Protein AF-A0AB33R7L6-F1 (afdb_monomer)

pLDDT: mean 91.05, std 14.22, range [34.0, 98.19]

Radius of gyration: 13.25 Å; Cα contacts (8 Å, |Δi|>4): 203; chains: 1; bounding box: 36×20×34 Å

Sequence (101 aa):
MVACSNDSLEGEYYWINDARNQHMATIKGDKGYVESEGGYSIKIDSELKIIESKFGSEKYSYKDGKLTTNFTGVESDFYKKGSKACEEALKKYGYKEVGKE

Foldseek 3Di:
DDPPPPLDPAAFKFAFDLVDQATAKGDDPQKIKGPPVPIWIWGADPVQQWIQTPVGIWHWDGDQQWIWIDPDNDTGIIGGPPTPVVVVRCVVNVHDHGHDD

Solvent-accessible surface area (backbone atoms only — not comparable to full-atom values): 5805 Å² total; per-residue (Å²): 130,86,76,74,80,70,84,60,79,56,40,49,26,27,40,61,48,91,87,44,42,39,68,38,35,42,31,54,84,53,34,32,40,34,64,49,97,85,52,47,60,34,38,50,40,80,89,80,33,32,41,37,42,96,90,49,74,35,62,50,48,76,56,76,39,35,38,38,33,56,84,79,91,50,77,45,67,27,23,24,70,94,25,68,46,27,57,52,45,29,62,74,53,72,46,92,56,88,63,52,135

Secondary structure (DSSP, 8-state):
----------EEEEEEETTEEEEEEEEETTEEEE-STT-EEEEEETTTTEEEETTEEEE-EEETTEEEEESSSSEEEEEETTSHHHHHHHHHHT-SSTT--

Organism: NCBI:txid759913

Nearest PDB structures (foldseek):
  5cyb-assembly1_A-2  TM=6.969E-01  e=1.538E-02  Streptococcus pneumoniae
  3ge2-assembly1_A-2  TM=7.352E-01  e=7.778E-02  Streptococcus pneumoniae TIGR4
  8k2v-assembly1_A  TM=4.088E-01  e=4.988E+00  Homo sapiens
  8j4z-assembly1_E  TM=4.244E-01  e=6.192E+00  Homo sapiens
  7us9-assembly1_A  TM=2.265E-01  e=7.686E+00  unidentified human coronavirus

Mean predicted aligned error: 4.43 Å

Structure (mmCIF, N/CA/C/O backbone):
data_AF-A0AB33R7L6-F1
#
_entry.id   AF-A0AB33R7L6-F1
#
loop_
_atom_site.group_PDB
_atom_site.id
_atom_site.type_symbol
_atom_site.label_atom_id
_atom_site.label_alt_id
_atom_site.label_comp_id
_atom_site.label_asym_id
_atom_site.label_entity_id
_atom_site.label_seq_id
_atom_site.pdbx_PDB_ins_code
_atom_site.Cartn_x
_atom_site.Cartn_y
_atom_site.Cartn_z
_atom_site.occupancy
_atom_site.B_iso_or_equiv
_atom_site.auth_seq_id
_atom_site.auth_comp_id
_atom_site.auth_asym_id
_atom_site.auth_atom_id
_atom_site.pdbx_PDB_model_num
ATOM 1 N N . MET A 1 1 ? -21.678 -9.807 -15.000 1.00 34.00 1 MET A N 1
ATOM 2 C CA . MET A 1 1 ? -21.233 -10.371 -13.709 1.00 34.00 1 MET A CA 1
ATOM 3 C C . MET A 1 1 ? -20.795 -9.182 -12.874 1.00 34.00 1 MET A C 1
ATOM 5 O O . MET A 1 1 ? -19.988 -8.409 -13.374 1.00 34.00 1 MET A O 1
ATOM 9 N N . VAL A 1 2 ? -21.436 -8.929 -11.731 1.00 34.12 2 VAL A N 1
ATOM 10 C CA . VAL A 1 2 ? -21.144 -7.756 -10.892 1.00 34.12 2 VAL A CA 1
ATOM 11 C C . VAL A 1 2 ? -19.688 -7.869 -10.454 1.00 34.12 2 VAL A C 1
ATOM 13 O O . VAL A 1 2 ? -19.351 -8.761 -9.681 1.00 34.12 2 VAL A O 1
ATOM 16 N N . ALA A 1 3 ? -18.816 -7.022 -11.000 1.00 34.75 3 ALA A N 1
ATOM 17 C CA . ALA A 1 3 ? -17.503 -6.819 -10.419 1.00 34.75 3 ALA A CA 1
ATOM 18 C C . ALA A 1 3 ? -17.769 -6.154 -9.070 1.00 34.75 3 ALA A C 1
ATOM 20 O O . ALA A 1 3 ? -18.019 -4.954 -9.003 1.00 34.75 3 ALA A O 1
ATOM 21 N N . CYS A 1 4 ? -17.835 -6.950 -8.004 1.00 36.59 4 CYS A N 1
ATOM 22 C CA . CYS A 1 4 ? -17.677 -6.419 -6.665 1.00 36.59 4 CYS A CA 1
ATOM 23 C C . CYS A 1 4 ? -16.307 -5.747 -6.661 1.00 36.59 4 CYS A C 1
ATOM 25 O O . CYS A 1 4 ? -15.284 -6.431 -6.595 1.00 36.59 4 CYS A O 1
ATOM 27 N N . SER A 1 5 ? -16.293 -4.420 -6.788 1.00 46.09 5 SER A N 1
ATOM 28 C CA . SER A 1 5 ? -15.188 -3.579 -6.353 1.00 46.09 5 SER A CA 1
ATOM 29 C C . SER A 1 5 ? -15.040 -3.834 -4.859 1.00 46.09 5 SER A C 1
ATOM 31 O O . SER A 1 5 ? -15.623 -3.154 -4.023 1.00 46.09 5 SER A O 1
ATOM 33 N N . ASN A 1 6 ? -14.359 -4.925 -4.514 1.00 52.59 6 ASN A N 1
ATOM 34 C CA . ASN A 1 6 ? -13.888 -5.155 -3.169 1.00 52.59 6 ASN A CA 1
ATOM 35 C C . ASN A 1 6 ? -12.769 -4.133 -2.968 1.00 52.59 6 ASN A C 1
ATOM 37 O O . ASN A 1 6 ? -11.593 -4.468 -3.116 1.00 52.59 6 ASN A O 1
ATOM 41 N N . ASP A 1 7 ? -13.147 -2.895 -2.632 1.00 69.19 7 ASP A N 1
ATOM 42 C CA . ASP A 1 7 ? -12.286 -1.823 -2.107 1.00 69.19 7 ASP A CA 1
ATOM 43 C C . ASP A 1 7 ? -11.710 -2.201 -0.724 1.00 69.19 7 ASP A C 1
ATOM 45 O O . ASP A 1 7 ? -11.537 -1.382 0.174 1.00 69.19 7 ASP A O 1
ATOM 49 N N . SER A 1 8 ? -11.428 -3.487 -0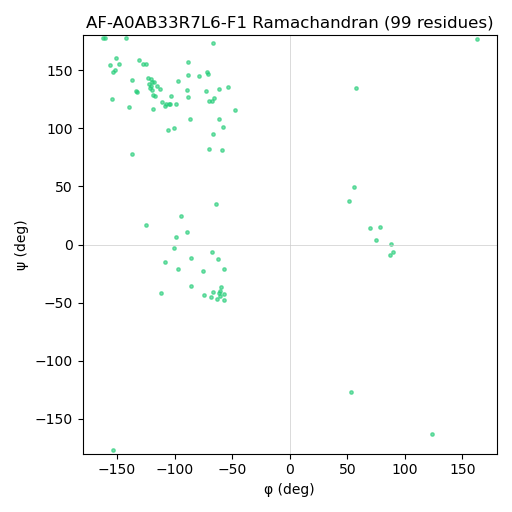.529 1.00 87.12 8 SER A N 1
ATOM 50 C CA . SER A 1 8 ? -10.710 -3.998 0.615 1.00 87.12 8 SER A CA 1
ATOM 51 C C . SER A 1 8 ? -9.240 -3.616 0.474 1.00 87.12 8 SER A C 1
ATOM 53 O O . SER A 1 8 ? -8.605 -3.855 -0.561 1.00 87.12 8 SER A O 1
ATOM 55 N N . LEU A 1 9 ? -8.688 -3.074 1.556 1.00 93.12 9 LEU A N 1
ATOM 56 C CA . LEU A 1 9 ? -7.255 -2.833 1.725 1.00 93.12 9 LEU A CA 1
ATOM 57 C C . LEU A 1 9 ? -6.444 -4.127 1.838 1.00 93.12 9 LEU A C 1
ATOM 59 O O . LEU A 1 9 ? -5.223 -4.079 1.868 1.00 93.12 9 LEU A O 1
ATOM 63 N N . GLU A 1 10 ? -7.081 -5.293 1.906 1.00 95.75 10 GLU A N 1
ATOM 64 C CA . GLU A 1 10 ? -6.363 -6.555 2.038 1.00 95.75 10 GLU A CA 1
ATOM 65 C C . GLU A 1 10 ? -5.619 -6.916 0.758 1.00 95.75 10 GLU A C 1
ATOM 67 O O . GLU A 1 10 ? -6.229 -7.043 -0.306 1.00 95.75 10 GLU A O 1
ATOM 72 N N . GLY A 1 11 ? -4.310 -7.129 0.851 1.00 96.88 11 GLY A N 1
ATOM 73 C CA . GLY A 1 11 ? -3.479 -7.506 -0.286 1.00 96.88 11 GLY A CA 1
ATOM 74 C C . GLY A 1 11 ? -1.987 -7.293 -0.056 1.00 96.88 11 GLY A C 1
ATOM 75 O O . GLY A 1 11 ? -1.562 -6.783 0.979 1.00 96.88 11 GLY A O 1
ATOM 76 N N . GLU A 1 12 ? -1.205 -7.694 -1.057 1.00 97.81 12 GLU A N 1
ATOM 77 C CA . GLU A 1 12 ? 0.226 -7.394 -1.181 1.00 97.81 12 GLU A CA 1
ATOM 78 C C . GLU A 1 12 ? 0.395 -6.070 -1.943 1.00 97.81 12 GLU A C 1
ATOM 80 O O . GLU A 1 12 ? -0.216 -5.879 -3.000 1.00 97.81 12 GLU A O 1
ATOM 85 N N . TYR A 1 13 ? 1.231 -5.170 -1.434 1.00 97.69 13 TYR A N 1
ATOM 86 C CA . TYR A 1 13 ? 1.444 -3.824 -1.958 1.00 97.69 13 TYR A CA 1
ATOM 87 C C . TYR A 1 13 ? 2.894 -3.628 -2.370 1.00 97.69 13 TYR A C 1
ATOM 89 O O . TYR A 1 13 ? 3.810 -3.936 -1.610 1.00 97.69 13 TYR A O 1
ATOM 97 N N . TYR A 1 14 ? 3.091 -3.076 -3.564 1.00 97.31 14 TYR A N 1
ATOM 98 C CA . TYR A 1 14 ? 4.405 -2.873 -4.158 1.00 97.31 14 TYR A CA 1
ATOM 99 C C . TYR A 1 14 ? 4.703 -1.389 -4.324 1.00 97.31 14 TYR A C 1
ATOM 101 O O . TYR A 1 14 ? 3.855 -0.622 -4.785 1.00 97.31 14 TYR A O 1
ATOM 109 N N . TRP A 1 15 ? 5.925 -0.988 -3.987 1.00 96.56 15 TRP A N 1
ATOM 110 C CA . TRP A 1 15 ? 6.455 0.319 -4.340 1.00 96.56 15 TRP A CA 1
ATOM 111 C C . TRP A 1 15 ? 7.082 0.222 -5.728 1.00 96.56 15 TRP A C 1
ATOM 113 O O . TRP A 1 15 ? 8.116 -0.426 -5.902 1.00 96.56 15 TRP A O 1
ATOM 123 N N . ILE A 1 16 ? 6.413 0.817 -6.715 1.00 97.00 16 ILE A N 1
ATOM 124 C CA . ILE A 1 16 ? 6.812 0.753 -8.122 1.00 97.00 16 ILE A CA 1
ATOM 125 C C . ILE A 1 16 ? 7.098 2.174 -8.603 1.00 97.00 16 ILE A C 1
ATOM 127 O O . ILE A 1 16 ? 6.206 3.025 -8.600 1.00 97.00 16 ILE A O 1
ATOM 131 N N . ASN A 1 17 ? 8.345 2.430 -8.986 1.00 95.06 17 ASN A N 1
ATOM 132 C CA . ASN A 1 17 ? 8.807 3.678 -9.588 1.00 95.06 17 ASN A CA 1
ATOM 133 C C . ASN A 1 17 ? 10.042 3.424 -10.471 1.00 95.06 17 ASN A C 1
ATOM 135 O O . ASN A 1 17 ? 10.486 2.285 -10.614 1.00 95.06 17 ASN A O 1
ATOM 139 N N . ASP A 1 18 ? 10.624 4.482 -11.036 1.00 94.50 18 ASP A N 1
ATOM 140 C CA . ASP A 1 18 ? 11.775 4.387 -11.947 1.00 94.50 18 ASP A CA 1
ATOM 141 C C . ASP A 1 18 ? 13.001 3.677 -11.343 1.00 94.50 18 ASP A C 1
ATOM 143 O O . ASP A 1 18 ? 13.852 3.193 -12.080 1.00 94.50 18 ASP A O 1
ATOM 147 N N . ALA A 1 19 ? 13.104 3.609 -10.013 1.00 92.38 19 ALA A N 1
ATOM 148 C CA . ALA A 1 19 ? 14.246 3.038 -9.306 1.00 92.38 19 ALA A CA 1
ATOM 149 C C . ALA A 1 19 ? 13.963 1.686 -8.635 1.00 92.38 19 ALA A C 1
ATOM 151 O O . ALA A 1 19 ? 14.905 1.043 -8.178 1.00 92.38 19 ALA A O 1
ATOM 152 N N . ARG A 1 20 ? 12.696 1.277 -8.476 1.00 92.12 20 ARG A N 1
ATOM 153 C CA . ARG A 1 20 ? 12.358 0.032 -7.769 1.00 92.12 20 ARG A CA 1
ATOM 154 C C . ARG A 1 20 ? 11.011 -0.554 -8.170 1.00 92.12 20 ARG A C 1
ATOM 156 O O . ARG A 1 20 ? 10.076 0.163 -8.517 1.00 92.12 20 ARG A O 1
ATOM 163 N N . ASN A 1 21 ? 10.919 -1.865 -7.996 1.00 95.69 21 ASN A N 1
ATOM 164 C CA . ASN A 1 21 ? 9.710 -2.671 -8.081 1.00 95.69 21 ASN A CA 1
ATOM 165 C C . ASN A 1 21 ? 9.722 -3.660 -6.909 1.00 95.69 21 ASN A C 1
ATOM 167 O O . ASN A 1 21 ? 10.103 -4.820 -7.052 1.00 95.69 21 ASN A O 1
ATOM 171 N N . GLN A 1 22 ? 9.389 -3.167 -5.717 1.00 94.88 22 GLN A N 1
ATOM 172 C CA . GLN A 1 22 ? 9.658 -3.868 -4.459 1.00 94.88 22 GLN A CA 1
ATOM 173 C C . GLN A 1 22 ? 8.364 -4.138 -3.693 1.00 94.88 22 GLN A C 1
ATOM 175 O O . GLN A 1 22 ? 7.52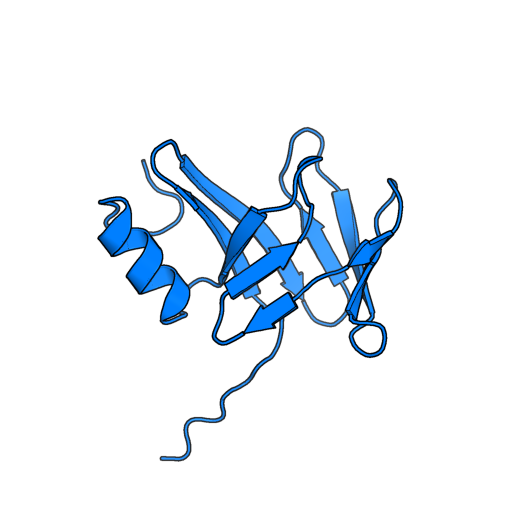4 -3.247 -3.572 1.00 94.88 22 GLN A O 1
ATOM 180 N N . HIS A 1 23 ? 8.213 -5.342 -3.137 1.00 95.94 23 HIS A N 1
ATOM 181 C CA . HIS A 1 23 ? 7.145 -5.616 -2.177 1.00 95.94 23 HIS A CA 1
ATOM 182 C C . HIS A 1 23 ? 7.382 -4.789 -0.905 1.00 95.94 23 HIS A C 1
ATOM 184 O O . HIS A 1 23 ? 8.479 -4.786 -0.351 1.00 95.94 23 HIS A O 1
ATOM 190 N N . MET A 1 24 ? 6.373 -4.023 -0.496 1.00 96.19 24 MET A N 1
ATOM 191 C CA . MET A 1 24 ? 6.472 -3.083 0.618 1.00 96.19 24 MET A CA 1
ATOM 192 C C . MET A 1 24 ? 5.636 -3.517 1.811 1.00 96.19 24 MET A C 1
ATOM 194 O O . MET A 1 24 ? 6.081 -3.368 2.944 1.00 96.19 24 MET A O 1
ATOM 198 N N . ALA A 1 25 ? 4.417 -4.004 1.588 1.00 97.25 25 ALA A N 1
ATOM 199 C CA . ALA A 1 25 ? 3.534 -4.346 2.691 1.00 97.25 25 ALA A CA 1
ATOM 200 C C . ALA A 1 25 ? 2.524 -5.425 2.319 1.00 97.25 25 ALA A C 1
ATOM 202 O O . ALA A 1 25 ? 2.024 -5.469 1.198 1.00 97.25 25 ALA A O 1
ATOM 203 N N . THR A 1 26 ? 2.144 -6.236 3.301 1.00 97.94 26 THR A N 1
ATOM 204 C CA . THR A 1 26 ? 0.977 -7.119 3.212 1.00 97.94 26 THR A CA 1
ATOM 205 C C . THR A 1 26 ? -0.044 -6.721 4.270 1.00 97.94 26 THR A C 1
ATOM 207 O O . THR A 1 26 ? 0.293 -6.649 5.451 1.00 97.94 26 THR A O 1
ATOM 210 N N . ILE A 1 27 ? -1.294 -6.505 3.857 1.00 98.00 27 ILE A N 1
ATOM 211 C CA . ILE A 1 27 ? -2.429 -6.177 4.733 1.00 98.00 27 ILE A CA 1
ATOM 212 C C . ILE A 1 27 ? -3.431 -7.340 4.719 1.00 98.00 27 ILE A C 1
ATOM 214 O O . ILE A 1 27 ? -3.761 -7.866 3.654 1.00 98.00 27 ILE A O 1
ATOM 218 N N . LYS A 1 28 ? -3.903 -7.744 5.904 1.00 96.75 28 LYS A N 1
ATOM 219 C CA . LYS A 1 28 ? -4.920 -8.782 6.144 1.00 96.75 28 LYS A CA 1
ATOM 220 C C . LYS A 1 28 ? -5.846 -8.315 7.273 1.00 96.75 28 LYS A C 1
ATOM 222 O O . LYS A 1 28 ? -5.393 -8.123 8.402 1.00 96.75 28 LYS A O 1
ATOM 227 N N . GLY A 1 29 ? -7.131 -8.146 6.980 1.00 94.62 29 GLY A N 1
ATOM 228 C CA . GLY A 1 29 ? -8.094 -7.492 7.861 1.00 94.62 29 GLY A CA 1
ATOM 229 C C . GLY A 1 29 ? -7.635 -6.098 8.304 1.00 94.62 29 GLY A C 1
ATOM 230 O O . GLY A 1 29 ? -7.270 -5.256 7.486 1.00 94.62 29 GLY A O 1
ATOM 231 N N . ASP A 1 30 ? -7.628 -5.879 9.616 1.00 96.38 30 ASP A N 1
ATOM 232 C CA . ASP A 1 30 ? -7.218 -4.636 10.276 1.00 96.38 30 ASP A CA 1
ATOM 233 C C . ASP A 1 30 ? -5.715 -4.583 10.604 1.00 96.38 30 ASP A C 1
ATOM 235 O O . ASP A 1 30 ? -5.271 -3.713 11.351 1.00 96.38 30 ASP A O 1
ATOM 239 N N . LYS A 1 31 ? -4.910 -5.518 10.087 1.00 97.88 31 LYS A N 1
ATOM 240 C CA . LYS A 1 31 ? -3.481 -5.645 10.408 1.00 97.88 31 LYS A CA 1
ATOM 241 C C . LYS A 1 31 ? -2.635 -5.769 9.156 1.00 97.88 31 LYS A C 1
ATOM 243 O O . LYS A 1 31 ? -3.094 -6.201 8.102 1.00 97.88 31 LYS A O 1
ATOM 248 N N . GLY A 1 32 ? -1.354 -5.461 9.289 1.00 97.44 32 GLY A N 1
ATOM 249 C CA . GLY A 1 32 ? -0.392 -5.693 8.225 1.00 97.44 32 GLY A CA 1
ATOM 250 C C . GLY A 1 32 ? 1.045 -5.722 8.712 1.00 97.44 32 GLY A C 1
ATOM 251 O O . GLY A 1 32 ? 1.333 -5.511 9.892 1.00 97.44 32 GLY A O 1
ATOM 252 N N . TYR A 1 33 ? 1.945 -5.984 7.777 1.00 98.00 33 TYR A N 1
ATOM 253 C CA . TYR A 1 33 ? 3.383 -5.940 7.990 1.00 98.00 33 TYR A CA 1
ATOM 254 C C . TYR A 1 33 ? 4.042 -5.180 6.844 1.00 98.00 33 TYR A C 1
ATOM 256 O O . TYR A 1 33 ? 3.726 -5.441 5.683 1.00 98.00 33 TYR A O 1
ATOM 264 N N . VAL A 1 34 ? 4.925 -4.245 7.186 1.00 97.06 34 VAL A N 1
ATOM 265 C CA . VAL A 1 34 ? 5.723 -3.439 6.260 1.00 97.06 34 VAL A CA 1
ATOM 266 C C . VAL A 1 34 ? 7.149 -3.991 6.246 1.00 97.06 34 VAL A C 1
ATOM 268 O O . VAL A 1 34 ? 7.764 -4.133 7.303 1.00 97.06 34 VAL A O 1
ATOM 271 N N . GLU A 1 35 ? 7.674 -4.282 5.057 1.00 92.62 35 GLU A N 1
ATOM 272 C CA . GLU A 1 35 ? 8.993 -4.887 4.804 1.00 92.62 35 GLU A CA 1
ATOM 273 C C . GLU A 1 35 ? 10.102 -3.850 4.535 1.00 92.62 35 GLU A C 1
ATOM 275 O O . GLU A 1 35 ? 11.114 -4.145 3.899 1.00 92.62 35 GLU A O 1
ATOM 280 N N . SER A 1 36 ? 9.937 -2.616 5.019 1.00 83.12 36 SER A N 1
ATOM 281 C CA . SER A 1 36 ? 11.006 -1.609 4.999 1.00 83.12 36 SER A CA 1
ATOM 282 C C . SER A 1 36 ? 12.166 -2.005 5.926 1.00 83.12 36 SER A C 1
ATOM 284 O O . SER A 1 36 ? 12.051 -2.951 6.706 1.00 83.12 36 SER A O 1
ATOM 286 N N . GLU A 1 37 ? 13.270 -1.247 5.911 1.00 77.25 37 GLU A N 1
ATOM 287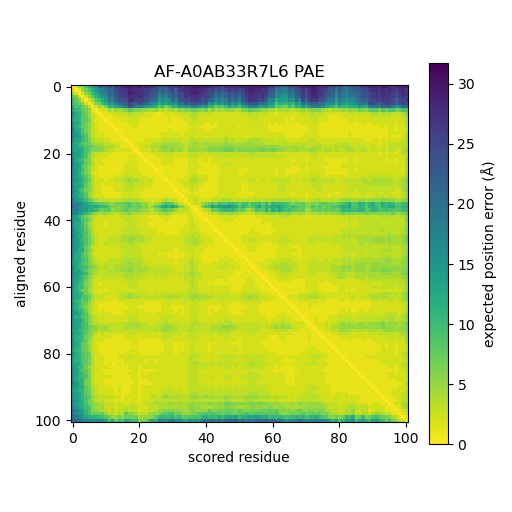 C CA . GLU A 1 37 ? 14.427 -1.496 6.785 1.00 77.25 37 GLU A CA 1
ATOM 288 C C . GLU A 1 37 ? 1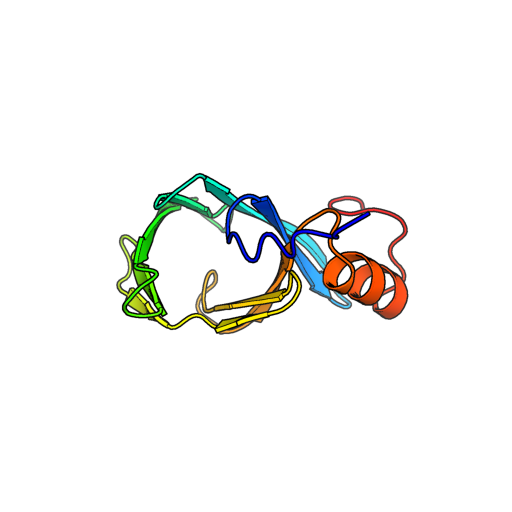4.008 -1.723 8.249 1.00 77.25 37 GLU A C 1
ATOM 290 O O . GLU A 1 37 ? 13.426 -0.859 8.906 1.00 77.25 37 GLU A O 1
ATOM 295 N N . GLY A 1 38 ? 14.274 -2.933 8.745 1.00 82.94 38 GLY A N 1
ATOM 296 C CA . GLY A 1 38 ? 13.975 -3.347 10.114 1.00 82.94 38 GLY A CA 1
ATOM 297 C C . GLY A 1 38 ? 12.573 -3.905 10.362 1.00 82.94 38 GLY A C 1
ATOM 298 O O . GLY A 1 38 ? 12.377 -4.434 11.451 1.00 82.94 38 GLY A O 1
ATOM 299 N N . GLY A 1 39 ? 11.653 -3.827 9.392 1.00 93.62 39 GLY A N 1
ATOM 300 C CA . GLY A 1 39 ? 10.336 -4.469 9.381 1.00 93.62 39 GLY A CA 1
ATOM 301 C C . GLY A 1 39 ? 9.406 -4.117 10.554 1.00 93.62 39 GLY A C 1
ATOM 302 O O . GLY A 1 39 ? 9.787 -4.105 11.729 1.00 93.62 39 GLY A O 1
ATOM 303 N N . TYR A 1 40 ? 8.134 -3.826 10.293 1.00 95.81 40 TYR A N 1
ATOM 304 C CA . TYR A 1 40 ? 7.217 -3.502 11.391 1.00 95.81 40 TYR A CA 1
ATOM 305 C C . TYR A 1 40 ? 5.762 -3.850 11.113 1.00 95.81 40 TYR A C 1
ATOM 307 O O . TYR A 1 40 ? 5.288 -3.844 9.982 1.00 95.81 40 TYR A O 1
ATOM 315 N N . SER A 1 41 ? 5.050 -4.169 12.193 1.00 97.44 41 SER A N 1
ATOM 316 C CA . SER A 1 41 ? 3.609 -4.404 12.150 1.00 97.44 41 SER A CA 1
ATOM 317 C C . SER A 1 41 ? 2.851 -3.084 12.116 1.00 97.44 41 SER A C 1
ATOM 319 O O . SER A 1 41 ? 3.252 -2.115 12.768 1.00 97.44 41 SER A O 1
ATOM 321 N N . ILE A 1 42 ? 1.736 -3.091 11.398 1.00 97.75 42 ILE A N 1
ATOM 322 C CA . ILE A 1 42 ? 0.792 -1.983 11.317 1.00 97.75 42 ILE A CA 1
ATOM 323 C C . ILE A 1 42 ? -0.617 -2.438 11.694 1.00 97.75 42 ILE A C 1
ATOM 325 O O . ILE A 1 42 ? -0.965 -3.614 11.535 1.00 97.75 42 ILE A O 1
ATOM 329 N N . LYS A 1 43 ? -1.429 -1.491 12.156 1.00 98.19 43 LYS A N 1
ATOM 330 C CA . LYS A 1 43 ? -2.872 -1.645 12.346 1.00 98.19 43 LYS A CA 1
ATOM 331 C C . LYS A 1 43 ? -3.605 -0.616 11.485 1.00 98.19 43 LYS A C 1
ATOM 333 O O . LYS A 1 43 ? -3.146 0.514 11.360 1.00 98.19 43 LYS A O 1
ATOM 338 N N . ILE A 1 44 ? -4.710 -1.016 10.871 1.00 97.38 44 ILE A N 1
ATOM 339 C CA . ILE A 1 44 ? -5.532 -0.169 10.009 1.00 97.38 44 ILE A CA 1
ATOM 340 C C . ILE A 1 44 ? -6.784 0.239 10.781 1.00 97.38 44 ILE A C 1
ATOM 342 O O . ILE A 1 44 ? -7.584 -0.613 11.163 1.00 97.38 44 ILE A O 1
ATOM 346 N N . ASP A 1 45 ? -6.983 1.542 10.947 1.00 96.50 45 ASP A N 1
ATOM 347 C CA . ASP A 1 45 ? -8.266 2.117 11.336 1.00 96.50 45 ASP A CA 1
ATOM 348 C C . ASP A 1 45 ? -8.953 2.667 10.082 1.00 96.50 45 ASP A C 1
ATOM 350 O O . ASP A 1 45 ? -8.608 3.733 9.561 1.00 96.50 45 ASP A O 1
ATOM 354 N N . SER A 1 46 ? -9.907 1.895 9.558 1.00 92.44 46 SER A N 1
ATOM 355 C CA . SER A 1 46 ? -10.595 2.249 8.314 1.00 92.44 46 SER A CA 1
ATOM 356 C C . SER A 1 46 ? -11.635 3.359 8.465 1.00 92.44 46 SER A C 1
ATOM 358 O O . SER A 1 46 ? -11.932 4.045 7.484 1.00 92.44 46 SER A O 1
ATOM 360 N N . GLU A 1 47 ? -12.151 3.570 9.679 1.00 93.25 47 GLU A N 1
ATOM 361 C CA . GLU A 1 47 ? -13.117 4.633 9.970 1.00 93.25 47 GLU A CA 1
ATOM 362 C C . GLU A 1 47 ? -12.411 5.992 9.996 1.00 93.25 47 GLU A C 1
ATOM 364 O O . GLU A 1 47 ? -12.878 6.957 9.385 1.00 93.25 47 GLU A O 1
ATOM 369 N N . LEU A 1 48 ? -11.236 6.050 10.630 1.00 96.31 48 LEU A N 1
ATOM 370 C CA . LEU A 1 48 ? -10.409 7.254 10.717 1.00 96.31 48 LEU A CA 1
ATOM 371 C C . LEU A 1 48 ? -9.478 7.445 9.513 1.00 96.31 48 LEU A C 1
ATOM 373 O O . LEU A 1 48 ? -8.910 8.527 9.345 1.00 96.31 48 LEU A O 1
ATOM 377 N N . LYS A 1 49 ? -9.336 6.420 8.664 1.00 96.50 49 LYS A N 1
ATOM 378 C CA . LYS A 1 49 ? -8.379 6.353 7.547 1.00 96.50 49 LYS A CA 1
ATOM 379 C C . LYS A 1 49 ? -6.934 6.569 7.998 1.00 96.50 49 LYS A C 1
ATOM 381 O O . LYS A 1 49 ? -6.195 7.377 7.426 1.00 96.50 49 LYS A O 1
ATOM 386 N N . ILE A 1 50 ? -6.544 5.843 9.039 1.00 97.50 50 ILE A N 1
ATOM 387 C CA . ILE A 1 50 ? -5.218 5.918 9.651 1.00 97.50 50 ILE A CA 1
ATOM 388 C C . ILE A 1 50 ? -4.560 4.536 9.657 1.00 97.50 50 ILE A C 1
ATOM 390 O O . ILE A 1 50 ? -5.218 3.514 9.845 1.00 97.50 50 ILE A O 1
ATOM 394 N N . ILE A 1 51 ? -3.245 4.517 9.452 1.00 97.56 51 ILE A N 1
ATOM 395 C CA . ILE A 1 51 ? -2.374 3.371 9.695 1.00 97.56 51 ILE A CA 1
ATOM 396 C C . ILE A 1 51 ? -1.537 3.669 10.937 1.00 97.56 51 ILE A C 1
ATOM 398 O O . ILE A 1 51 ? -0.786 4.642 10.972 1.00 97.56 51 ILE A O 1
ATOM 402 N N . GLU A 1 52 ? -1.653 2.824 11.952 1.00 97.56 52 GLU A N 1
ATOM 403 C CA . GLU A 1 52 ? -0.885 2.913 13.190 1.00 97.56 52 GLU A CA 1
ATOM 404 C C . GLU A 1 52 ? 0.324 1.976 13.139 1.00 97.56 52 GLU A C 1
ATOM 406 O O . GLU A 1 52 ? 0.231 0.837 12.676 1.00 97.56 52 GLU A O 1
ATOM 411 N N . SER A 1 53 ? 1.460 2.434 13.658 1.00 95.25 53 SER A N 1
ATOM 412 C CA . SER A 1 53 ? 2.698 1.666 13.782 1.00 95.25 53 SER A CA 1
ATOM 413 C C . SER A 1 53 ? 3.414 1.996 15.095 1.00 95.25 53 SER A C 1
ATOM 415 O O . SER A 1 53 ? 3.022 2.901 15.832 1.00 95.25 53 SER A O 1
ATOM 417 N N . LYS A 1 54 ? 4.541 1.324 15.364 1.00 93.75 54 LYS A N 1
ATOM 418 C CA . LYS A 1 54 ? 5.425 1.675 16.492 1.00 93.75 54 LYS A CA 1
ATOM 419 C C . LYS A 1 54 ? 6.032 3.087 16.397 1.00 93.75 54 LYS A C 1
ATOM 421 O O . LYS A 1 54 ? 6.615 3.550 17.370 1.00 93.75 54 LYS A O 1
ATOM 426 N N . PHE A 1 55 ? 5.929 3.743 15.239 1.00 91.62 55 PHE A N 1
ATOM 427 C CA . PHE A 1 55 ? 6.476 5.076 14.981 1.00 91.62 55 PHE A CA 1
ATOM 428 C C . PHE A 1 55 ? 5.425 6.192 15.055 1.00 91.62 55 PHE A C 1
ATOM 430 O O . PHE A 1 55 ? 5.776 7.361 14.931 1.00 91.62 55 PHE A O 1
ATOM 437 N N . GLY A 1 56 ? 4.153 5.844 15.271 1.00 93.94 56 GLY A N 1
ATOM 438 C CA . GLY A 1 56 ? 3.036 6.783 15.268 1.00 93.94 56 GLY A CA 1
ATOM 439 C C . GLY A 1 56 ? 1.954 6.389 14.267 1.00 93.94 56 GLY A C 1
ATOM 440 O O . GLY A 1 56 ? 1.890 5.244 13.812 1.00 93.94 56 GLY A O 1
ATOM 441 N N . SER A 1 57 ? 1.094 7.352 13.955 1.00 95.56 57 SER A N 1
ATOM 442 C CA . SER A 1 57 ? -0.089 7.180 13.117 1.00 95.56 57 SER A CA 1
ATOM 443 C C . SER A 1 57 ? -0.010 8.053 11.868 1.00 95.56 57 SER A C 1
ATOM 445 O O . SER A 1 57 ? 0.159 9.267 11.983 1.00 95.56 57 SER A O 1
ATOM 447 N N . GLU A 1 58 ? -0.215 7.457 10.700 1.00 96.81 58 GLU A N 1
ATOM 448 C CA . GLU A 1 58 ? -0.172 8.133 9.403 1.00 96.81 58 GLU A CA 1
ATOM 449 C C . GLU A 1 58 ? -1.535 8.044 8.721 1.00 96.81 58 GLU A C 1
ATOM 451 O O . GLU A 1 58 ? -2.201 7.008 8.765 1.00 96.81 58 GLU A O 1
ATOM 456 N N . LYS A 1 59 ? -1.976 9.126 8.076 1.00 97.62 59 LYS A N 1
ATOM 457 C CA . LYS A 1 59 ? -3.197 9.078 7.262 1.00 97.62 59 LYS A CA 1
ATOM 458 C C . LYS A 1 59 ? -2.934 8.290 5.988 1.00 97.62 59 LYS A C 1
ATOM 460 O O . LYS A 1 59 ? -1.841 8.355 5.433 1.00 97.62 59 LYS A O 1
ATOM 465 N N . TYR A 1 60 ? -3.962 7.617 5.484 1.00 97.62 60 TYR A N 1
ATOM 466 C CA . TYR A 1 60 ? -3.895 6.986 4.174 1.00 97.62 60 TYR A CA 1
ATOM 467 C C . TYR A 1 60 ? -5.056 7.398 3.270 1.00 97.62 60 TYR A C 1
ATOM 469 O O . TYR A 1 60 ? -6.155 7.743 3.715 1.00 97.62 60 TYR A O 1
ATOM 477 N N . SER A 1 61 ? -4.820 7.304 1.964 1.00 97.06 61 SER A N 1
ATOM 478 C CA . SER A 1 61 ? -5.883 7.278 0.965 1.00 97.06 61 SER A CA 1
ATOM 479 C C . SER A 1 61 ? -5.805 5.987 0.161 1.00 97.06 61 SER A C 1
ATOM 481 O O . SER A 1 61 ? -4.722 5.472 -0.108 1.00 97.06 61 SER A O 1
ATOM 483 N N . TYR A 1 62 ? -6.964 5.436 -0.184 1.00 95.69 62 TYR A N 1
ATOM 484 C CA . TYR A 1 62 ? -7.059 4.231 -0.993 1.00 95.69 62 TYR A CA 1
ATOM 485 C C . TYR A 1 62 ? -8.087 4.436 -2.092 1.00 95.69 62 TYR A C 1
ATOM 487 O O . TYR A 1 62 ? -9.193 4.914 -1.826 1.00 95.69 62 TYR A O 1
ATOM 495 N N . LYS A 1 63 ? -7.706 4.099 -3.323 1.00 93.94 63 LYS A N 1
ATOM 496 C CA . LYS A 1 63 ? -8.598 4.136 -4.478 1.00 93.94 63 LYS A CA 1
ATOM 497 C C . LYS A 1 63 ? -8.135 3.147 -5.538 1.00 93.94 63 LYS A C 1
ATOM 499 O O . LYS A 1 63 ? -6.989 3.225 -5.977 1.00 93.94 63 LYS A O 1
ATOM 504 N N . ASP A 1 64 ? -9.026 2.254 -5.964 1.00 91.75 64 ASP A N 1
ATOM 505 C CA . ASP A 1 64 ? -8.837 1.376 -7.129 1.00 91.75 64 ASP A CA 1
ATOM 506 C C . ASP A 1 64 ? -7.502 0.592 -7.118 1.00 91.75 64 ASP A C 1
ATOM 508 O O . ASP A 1 64 ? -6.852 0.399 -8.147 1.00 91.75 64 ASP A O 1
ATOM 512 N N . GLY A 1 65 ? -7.061 0.142 -5.936 1.00 94.75 65 GLY A N 1
ATOM 513 C CA . GLY A 1 65 ? -5.803 -0.595 -5.775 1.00 94.75 65 GLY A CA 1
ATOM 514 C C . GLY A 1 65 ? -4.554 0.260 -5.551 1.00 94.75 65 GLY A C 1
ATOM 515 O O . GLY A 1 65 ? -3.479 -0.306 -5.361 1.00 94.75 65 GLY A O 1
ATOM 516 N N . LYS A 1 66 ? -4.673 1.590 -5.512 1.00 97.31 66 LYS A N 1
ATOM 517 C CA . LYS A 1 66 ? -3.592 2.500 -5.118 1.00 97.31 66 LYS A CA 1
ATOM 518 C C . LYS A 1 66 ? -3.759 2.934 -3.663 1.00 97.31 66 LYS A C 1
ATOM 520 O O . LYS A 1 66 ? -4.782 3.520 -3.316 1.00 97.31 66 LYS A O 1
ATOM 525 N N . LEU A 1 67 ? -2.759 2.645 -2.834 1.00 97.75 67 LEU A N 1
ATOM 526 C CA . LEU A 1 67 ? -2.639 3.091 -1.448 1.00 97.75 67 LEU A CA 1
ATOM 527 C C . LEU A 1 67 ? -1.585 4.198 -1.373 1.00 97.75 67 LEU A C 1
ATOM 529 O O . LEU A 1 67 ? -0.429 3.953 -1.697 1.00 97.75 67 LEU A O 1
ATOM 533 N N . THR A 1 68 ? -1.968 5.383 -0.915 1.00 98.06 68 THR A N 1
ATOM 534 C CA . THR A 1 68 ? -1.038 6.484 -0.638 1.00 98.06 68 THR A CA 1
ATOM 535 C C . THR A 1 68 ? -0.930 6.652 0.871 1.00 98.06 68 THR A C 1
ATOM 537 O O . THR A 1 68 ? -1.946 6.875 1.532 1.00 98.06 68 THR A O 1
ATOM 540 N N . THR A 1 69 ? 0.271 6.481 1.418 1.00 97.50 69 THR A N 1
ATOM 541 C CA . THR A 1 69 ? 0.561 6.582 2.859 1.00 97.50 69 THR A CA 1
ATOM 542 C C . THR A 1 69 ? 2.066 6.761 3.079 1.00 97.50 69 THR A C 1
ATOM 544 O O . THR A 1 69 ? 2.845 6.737 2.124 1.00 97.50 69 THR A O 1
ATOM 547 N N . ASN A 1 70 ? 2.497 6.916 4.327 1.00 95.56 70 ASN A N 1
ATOM 548 C CA . ASN A 1 70 ? 3.898 7.009 4.710 1.00 95.56 70 ASN A CA 1
ATOM 549 C C . ASN A 1 70 ? 4.372 5.711 5.389 1.00 95.56 70 ASN A C 1
ATOM 551 O O . ASN A 1 70 ? 4.166 5.511 6.583 1.00 95.56 70 ASN A O 1
ATOM 555 N N . PHE A 1 71 ? 5.029 4.830 4.627 1.00 92.88 71 PHE A N 1
ATOM 556 C CA . PHE A 1 71 ? 5.672 3.626 5.177 1.00 92.88 71 PHE A CA 1
ATOM 557 C C . PHE A 1 71 ? 7.174 3.787 5.439 1.00 92.88 71 PHE A C 1
ATOM 559 O O . PHE A 1 71 ? 7.749 3.017 6.209 1.00 92.88 71 PHE A O 1
ATOM 566 N N . THR A 1 72 ? 7.826 4.754 4.793 1.00 88.44 72 THR A N 1
ATOM 567 C CA . THR A 1 72 ? 9.296 4.841 4.722 1.00 88.44 72 THR A CA 1
ATOM 568 C C . THR A 1 72 ? 9.849 6.183 5.207 1.00 88.44 72 THR A C 1
ATOM 570 O O . THR A 1 72 ? 10.977 6.536 4.880 1.00 88.44 72 THR A O 1
ATOM 573 N N . GLY A 1 73 ? 9.052 6.966 5.936 1.00 88.62 73 GLY A N 1
ATOM 574 C CA . GLY A 1 73 ? 9.373 8.334 6.360 1.00 88.62 73 GLY A CA 1
ATOM 575 C C . GLY A 1 73 ? 8.946 9.424 5.368 1.00 88.62 73 GLY A C 1
ATOM 576 O O . GLY A 1 73 ? 9.044 10.604 5.692 1.00 88.62 73 GLY A O 1
ATOM 577 N N . VAL A 1 74 ? 8.450 9.048 4.185 1.00 90.88 74 VAL A N 1
ATOM 578 C CA . VAL A 1 74 ? 7.889 9.948 3.169 1.00 90.88 74 VAL A CA 1
ATOM 579 C C . VAL A 1 74 ? 6.610 9.328 2.605 1.00 90.88 74 VAL A C 1
ATOM 581 O O . VAL A 1 74 ? 6.542 8.115 2.400 1.00 90.88 74 VAL A O 1
ATOM 584 N N . GLU A 1 75 ? 5.600 10.160 2.341 1.00 95.75 75 GLU A N 1
ATOM 585 C CA . GLU A 1 75 ? 4.375 9.730 1.663 1.00 95.75 75 GLU A CA 1
ATOM 586 C C . GLU A 1 75 ? 4.687 9.216 0.248 1.00 95.75 75 GLU A C 1
ATOM 588 O O . GLU A 1 75 ? 5.457 9.815 -0.506 1.00 95.75 75 GLU A O 1
ATOM 593 N N . SER A 1 76 ? 4.119 8.071 -0.121 1.00 96.25 76 SER A N 1
ATOM 594 C CA . SER A 1 76 ? 4.336 7.442 -1.422 1.00 96.25 76 SER A CA 1
ATOM 595 C C . SER A 1 76 ? 3.135 6.621 -1.871 1.00 96.25 76 SER A C 1
ATOM 597 O O . SER A 1 76 ? 2.290 6.229 -1.067 1.00 96.25 76 SER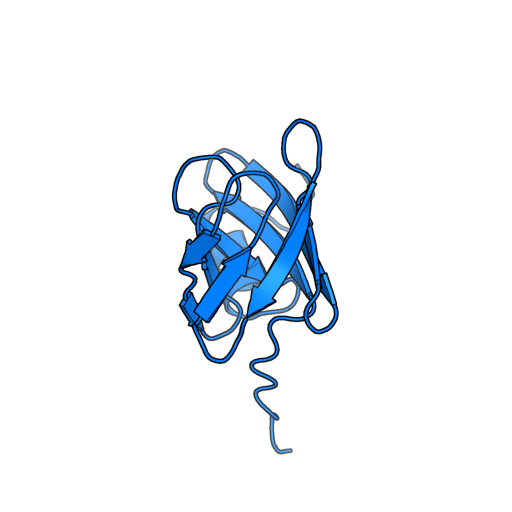 A O 1
ATOM 599 N N . ASP A 1 77 ? 3.086 6.359 -3.178 1.00 97.62 77 ASP A N 1
ATOM 600 C CA . ASP A 1 77 ? 2.089 5.494 -3.802 1.00 97.62 77 ASP A CA 1
ATOM 601 C C . ASP A 1 77 ? 2.561 4.031 -3.803 1.00 97.62 77 ASP A C 1
ATOM 603 O O . ASP A 1 77 ? 3.640 3.698 -4.307 1.00 97.62 77 ASP A O 1
ATOM 607 N N . PHE A 1 78 ? 1.705 3.153 -3.284 1.00 97.69 78 PHE A N 1
ATOM 608 C CA . PHE A 1 78 ? 1.885 1.708 -3.235 1.00 97.69 78 PHE A CA 1
ATOM 609 C C . PHE A 1 78 ? 0.741 1.011 -3.968 1.00 97.69 78 PHE A C 1
ATOM 611 O O . PHE A 1 78 ? -0.437 1.330 -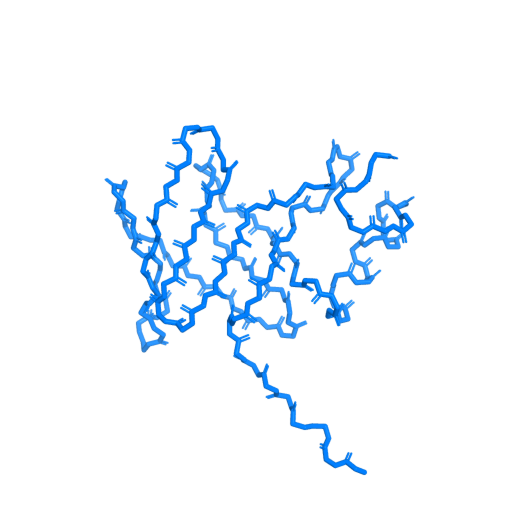3.785 1.00 97.69 78 PHE A O 1
ATOM 618 N N . TYR A 1 79 ? 1.081 0.029 -4.795 1.00 97.81 79 TYR A N 1
ATOM 619 C CA . TYR A 1 79 ? 0.142 -0.582 -5.725 1.00 97.81 79 TYR A CA 1
ATOM 620 C C . TYR A 1 79 ? -0.184 -2.012 -5.314 1.00 97.81 79 TYR A C 1
ATOM 622 O O . TYR A 1 79 ? 0.704 -2.860 -5.204 1.00 97.81 79 TYR A O 1
ATOM 630 N N . LYS A 1 80 ? -1.473 -2.283 -5.107 1.00 97.69 80 LYS A N 1
ATOM 631 C CA . LYS A 1 80 ? -1.991 -3.602 -4.748 1.00 97.69 80 LYS A CA 1
ATOM 632 C C . LYS A 1 80 ? -1.804 -4.570 -5.913 1.00 97.69 80 LYS A C 1
ATOM 634 O O . LYS A 1 80 ? -2.310 -4.324 -7.011 1.00 97.69 80 LYS A O 1
ATOM 639 N N . LYS A 1 81 ? -1.121 -5.684 -5.681 1.00 96.88 81 LYS A N 1
ATOM 640 C CA . LYS A 1 81 ? -0.913 -6.742 -6.676 1.00 96.88 81 LYS A CA 1
ATOM 641 C C . LYS A 1 81 ? -2.236 -7.215 -7.279 1.00 96.88 81 LYS A C 1
ATOM 643 O O . LYS A 1 81 ? -3.216 -7.415 -6.564 1.00 96.88 81 LYS A O 1
ATOM 648 N N . GLY A 1 82 ? -2.254 -7.384 -8.600 1.00 94.38 82 GLY A N 1
ATOM 649 C CA . GLY A 1 82 ? -3.445 -7.796 -9.352 1.00 94.38 82 GLY A CA 1
ATOM 650 C C . GLY A 1 82 ? -4.499 -6.699 -9.542 1.00 94.38 82 GLY A C 1
ATOM 651 O O . GLY A 1 82 ? -5.564 -6.978 -10.084 1.00 94.38 82 GLY A O 1
ATOM 652 N N . SER A 1 83 ? -4.235 -5.462 -9.106 1.00 95.62 83 SER A N 1
ATOM 653 C CA . SER A 1 83 ? -5.102 -4.317 -9.401 1.00 95.62 83 SER A CA 1
ATOM 654 C C . SER A 1 83 ? -4.732 -3.639 -10.718 1.00 95.62 83 SER A C 1
ATOM 656 O O . SER A 1 83 ? -3.575 -3.661 -11.145 1.00 95.62 83 SER A O 1
ATOM 658 N N . LYS A 1 84 ? -5.703 -2.932 -11.306 1.00 95.19 84 LYS A N 1
ATOM 659 C CA . LYS A 1 84 ? -5.476 -2.093 -12.489 1.00 95.19 84 LYS A CA 1
ATOM 660 C C . LYS A 1 84 ? -4.398 -1.032 -12.240 1.00 95.19 84 LYS A C 1
ATOM 662 O O . LYS A 1 84 ? -3.521 -0.861 -13.078 1.00 95.19 84 LYS A O 1
ATOM 667 N N . ALA A 1 85 ? -4.409 -0.382 -11.072 1.00 96.62 85 ALA A N 1
ATOM 668 C CA . ALA A 1 85 ? -3.394 0.609 -10.716 1.00 96.62 85 ALA A CA 1
ATOM 669 C C . ALA A 1 85 ? -1.972 0.017 -10.711 1.00 96.62 85 ALA A C 1
ATOM 671 O O . ALA A 1 85 ? -1.024 0.675 -11.132 1.00 96.62 85 ALA A O 1
ATOM 672 N N . CYS A 1 86 ? -1.820 -1.237 -10.277 1.00 97.12 86 CYS A N 1
ATOM 673 C CA . CYS A 1 86 ? -0.542 -1.944 -10.312 1.00 97.12 86 CYS A CA 1
ATOM 674 C C .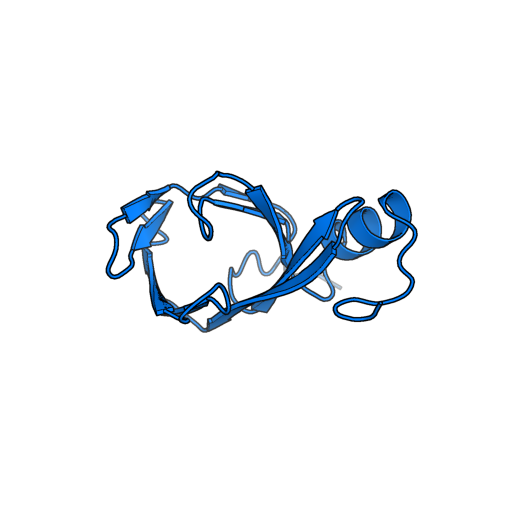 CYS A 1 86 ? -0.089 -2.252 -11.743 1.00 97.12 86 CYS A C 1
ATOM 676 O O . CYS A 1 86 ? 1.059 -1.978 -12.088 1.00 97.12 86 CYS A O 1
ATOM 678 N N . GLU A 1 87 ? -0.987 -2.741 -12.600 1.00 96.94 87 GLU A N 1
ATOM 679 C CA . GLU A 1 87 ? -0.681 -2.962 -14.020 1.00 96.94 87 GLU A CA 1
ATOM 680 C C . GLU A 1 87 ? -0.279 -1.665 -14.738 1.00 96.94 87 GLU A C 1
ATOM 682 O O . GLU A 1 87 ? 0.641 -1.662 -15.558 1.00 96.94 87 GLU A O 1
ATOM 687 N N . GLU A 1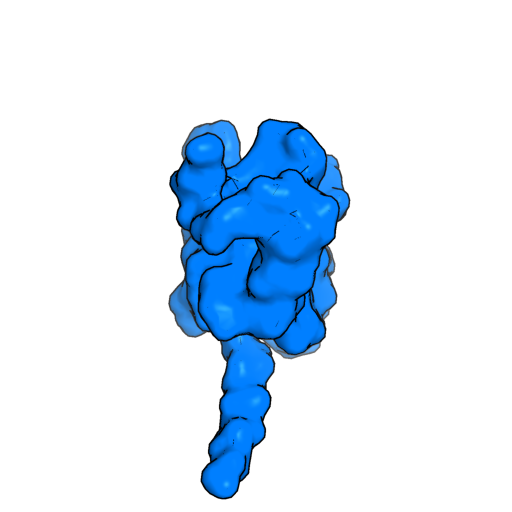 88 ? -0.957 -0.556 -14.436 1.00 97.38 88 GLU A N 1
ATOM 688 C CA . GLU A 1 88 ? -0.636 0.761 -14.989 1.00 97.38 88 GLU A CA 1
ATOM 689 C C . GLU A 1 88 ? 0.727 1.266 -14.499 1.00 97.38 88 GLU A C 1
ATOM 691 O O . GLU A 1 88 ? 1.504 1.782 -15.305 1.00 97.38 88 GLU A O 1
ATOM 696 N N . ALA A 1 89 ? 1.062 1.060 -13.221 1.00 97.50 89 ALA A N 1
ATOM 697 C CA . ALA A 1 89 ? 2.377 1.398 -12.682 1.00 97.50 89 ALA A CA 1
ATOM 698 C C . ALA A 1 89 ? 3.498 0.582 -13.347 1.00 97.50 89 ALA A C 1
ATOM 700 O O . ALA A 1 89 ? 4.486 1.162 -13.794 1.00 97.50 89 ALA A O 1
ATOM 701 N N . LEU A 1 90 ? 3.333 -0.739 -13.491 1.00 97.56 90 LEU A N 1
ATOM 702 C CA . LEU A 1 90 ? 4.310 -1.595 -14.177 1.00 97.56 90 LEU A CA 1
ATOM 703 C C . LEU A 1 90 ? 4.570 -1.114 -15.612 1.00 97.56 90 LEU A C 1
ATOM 705 O O . LEU A 1 90 ? 5.722 -0.918 -15.993 1.00 97.56 90 LEU A O 1
ATOM 709 N N . LYS A 1 91 ? 3.506 -0.840 -16.382 1.00 97.06 91 LYS A N 1
ATOM 710 C CA . LYS A 1 91 ? 3.617 -0.314 -17.755 1.00 97.06 91 LYS A CA 1
ATOM 711 C C . LYS A 1 91 ? 4.330 1.032 -17.798 1.00 97.06 91 LYS A C 1
ATOM 713 O O . LYS A 1 91 ? 5.182 1.236 -18.657 1.00 97.06 91 LYS A O 1
ATOM 718 N N . LYS A 1 92 ? 3.985 1.941 -16.881 1.00 97.50 92 LYS A N 1
ATOM 719 C CA . LYS A 1 9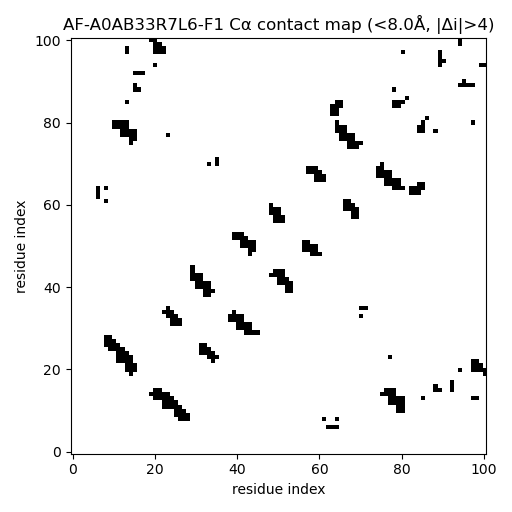2 ? 4.581 3.278 -16.798 1.00 97.50 92 LYS A CA 1
ATOM 720 C C . LYS A 1 92 ? 6.088 3.219 -16.541 1.00 97.50 92 LYS A C 1
ATOM 722 O O . LYS A 1 92 ? 6.819 3.989 -17.151 1.00 97.50 92 LYS A O 1
ATOM 727 N N . TYR A 1 93 ? 6.527 2.319 -15.663 1.00 96.44 93 TYR A N 1
ATOM 728 C CA . TYR A 1 93 ? 7.925 2.212 -15.235 1.00 96.44 93 TYR A CA 1
ATOM 729 C C . TYR A 1 93 ? 8.716 1.106 -15.957 1.00 96.44 93 TYR A C 1
ATOM 731 O O . TYR A 1 93 ? 9.870 0.862 -15.630 1.00 96.44 93 TYR A O 1
ATOM 739 N N . GLY A 1 94 ? 8.124 0.451 -16.962 1.00 95.75 94 GLY A N 1
ATOM 740 C CA . GLY A 1 94 ? 8.818 -0.514 -17.822 1.00 95.75 94 GLY A CA 1
ATOM 741 C C . GLY A 1 94 ? 9.026 -1.910 -17.223 1.00 95.75 94 GLY A C 1
ATOM 742 O O . GLY A 1 94 ? 9.800 -2.692 -17.774 1.00 95.75 94 GLY A O 1
ATOM 743 N N . TYR A 1 95 ? 8.329 -2.260 -16.140 1.00 96.19 95 TYR A N 1
ATOM 744 C CA . TYR A 1 95 ? 8.423 -3.582 -15.516 1.00 96.19 95 TYR A CA 1
ATOM 745 C C . TYR A 1 95 ? 7.430 -4.576 -16.127 1.00 96.19 95 TYR A C 1
ATOM 747 O O . TYR A 1 95 ? 6.305 -4.227 -16.488 1.00 96.19 95 TYR A O 1
ATOM 755 N N . LYS A 1 96 ? 7.832 -5.850 -16.203 1.00 93.06 96 LYS A N 1
ATOM 756 C CA . LYS A 1 96 ? 6.979 -6.937 -16.719 1.00 93.06 96 LYS A CA 1
ATOM 757 C C . LYS A 1 96 ? 6.067 -7.541 -15.652 1.00 93.06 96 LYS A C 1
ATOM 759 O O . LYS A 1 96 ? 4.954 -7.951 -15.958 1.00 93.06 96 LYS A O 1
ATOM 764 N N . GLU A 1 97 ? 6.551 -7.631 -14.418 1.00 93.00 97 GLU A N 1
ATOM 765 C CA . GLU A 1 97 ? 5.910 -8.354 -13.316 1.00 93.00 97 GLU A CA 1
ATOM 766 C C . GLU A 1 97 ? 6.248 -7.647 -12.000 1.00 93.00 97 GLU A C 1
ATOM 768 O O . GLU A 1 97 ? 7.285 -6.999 -11.923 1.00 93.00 97 GLU A O 1
ATOM 773 N N . VAL A 1 98 ? 5.428 -7.775 -10.956 1.00 92.75 98 VAL A N 1
ATOM 774 C CA . VAL A 1 98 ? 5.736 -7.190 -9.636 1.00 92.75 98 VAL A CA 1
ATOM 775 C C . VAL A 1 98 ? 6.883 -7.914 -8.922 1.00 92.75 98 VAL A C 1
ATOM 777 O O . VAL A 1 98 ? 6.993 -9.136 -9.011 1.00 92.75 98 VAL A O 1
ATOM 780 N N . GLY A 1 99 ? 7.691 -7.179 -8.153 1.00 86.44 99 GLY A N 1
ATOM 781 C CA . GLY A 1 99 ? 8.712 -7.758 -7.269 1.00 86.44 99 GLY A CA 1
ATOM 782 C C . GLY A 1 99 ? 9.906 -8.395 -7.977 1.00 86.44 99 GLY A C 1
ATOM 783 O O . GLY A 1 99 ? 10.624 -9.170 -7.351 1.00 86.44 99 GLY A O 1
ATOM 784 N N . LYS A 1 100 ? 10.083 -8.127 -9.273 1.00 79.00 100 LYS A N 1
ATOM 785 C CA . LYS A 1 100 ? 11.189 -8.639 -10.086 1.00 79.00 100 LYS A CA 1
ATOM 786 C C . LYS A 1 100 ? 11.967 -7.473 -10.687 1.00 79.00 100 LYS A C 1
ATOM 788 O O . LYS A 1 100 ? 11.356 -6.493 -11.126 1.00 79.00 100 LYS A O 1
ATOM 793 N N . GLU A 1 101 ? 13.288 -7.608 -10.666 1.00 60.16 101 GLU A N 1
ATOM 794 C CA . GLU A 1 101 ? 14.253 -6.704 -11.308 1.00 60.16 101 GLU A CA 1
ATOM 795 C C . GLU A 1 101 ? 14.298 -6.914 -12.827 1.00 60.16 101 GLU A C 1
ATOM 797 O O . GLU A 1 101 ? 14.203 -8.083 -13.277 1.00 60.16 101 GLU A O 1
#